Protein AF-A0AAE3GLV5-F1 (afdb_monomer)

Sequence (171 aa):
MNNTDHILELIAEMNRYLNEWDWDSEEQIDLEEKYIQRVREVGECNFLVCLFQNYFDSMMRSLMNHFFFVWKDLHYQDWLKILRLIADNSLTRFGFIIFCGFTLAIDIKKVILEDEYISDSVKQYFNTSFVRGTPGPDSPFVEEMFRKHGMEATTLWKRLKEQGAPMKVAV

Structure (mmCIF, N/CA/C/O backbone):
data_AF-A0AAE3GLV5-F1
#
_entry.id   AF-A0AAE3GLV5-F1
#
loop_
_atom_site.group_PDB
_atom_site.id
_atom_site.type_symbol
_atom_site.label_atom_id
_atom_site.label_alt_id
_atom_site.label_comp_id
_atom_site.label_asym_id
_atom_site.label_entity_id
_atom_site.label_seq_id
_atom_site.pdbx_PDB_ins_code
_atom_site.Cartn_x
_atom_site.Cartn_y
_atom_site.Cartn_z
_atom_site.occupancy
_atom_site.B_iso_or_equiv
_atom_site.auth_seq_id
_atom_site.auth_comp_id
_atom_site.auth_asym_id
_atom_site.auth_atom_id
_atom_site.pdbx_PDB_model_num
ATOM 1 N N . MET A 1 1 ? -5.179 -21.281 -14.139 1.00 44.22 1 MET A N 1
ATOM 2 C CA . MET A 1 1 ? -4.007 -20.802 -13.377 1.00 44.22 1 MET A CA 1
ATOM 3 C C . MET A 1 1 ? -4.510 -19.773 -12.386 1.00 44.22 1 MET A C 1
ATOM 5 O O . MET A 1 1 ? -5.345 -18.963 -12.777 1.00 44.22 1 MET A O 1
ATOM 9 N N . ASN A 1 2 ? -4.134 -19.884 -11.111 1.00 52.69 2 ASN A N 1
ATOM 10 C CA . ASN A 1 2 ? -4.637 -18.991 -10.067 1.00 52.69 2 ASN A CA 1
ATOM 11 C C . ASN A 1 2 ? -4.104 -17.574 -10.302 1.00 52.69 2 ASN A C 1
ATOM 13 O O . ASN A 1 2 ? -2.922 -17.401 -10.579 1.00 52.69 2 ASN A O 1
ATOM 17 N N . ASN A 1 3 ? -4.971 -16.567 -10.166 1.00 75.38 3 ASN A N 1
ATOM 18 C CA . ASN A 1 3 ? -4.613 -15.151 -10.325 1.00 75.38 3 ASN A CA 1
ATOM 19 C C . ASN A 1 3 ? -3.419 -14.758 -9.421 1.00 75.38 3 ASN A C 1
ATOM 21 O O . ASN A 1 3 ? -2.557 -13.981 -9.808 1.00 75.38 3 ASN A O 1
ATOM 25 N N . THR A 1 4 ? -3.311 -15.383 -8.245 1.00 84.44 4 THR A N 1
ATOM 26 C CA . THR A 1 4 ? -2.200 -15.197 -7.304 1.00 84.44 4 THR A CA 1
ATOM 27 C C . THR A 1 4 ? -0.844 -15.645 -7.854 1.00 84.44 4 THR A C 1
ATOM 29 O O . THR A 1 4 ? 0.124 -14.916 -7.683 1.00 84.44 4 THR A O 1
ATOM 32 N N . ASP A 1 5 ? -0.757 -16.790 -8.540 1.00 86.69 5 ASP A N 1
ATOM 33 C CA . ASP A 1 5 ? 0.528 -17.309 -9.042 1.00 86.69 5 ASP A CA 1
ATOM 34 C C . ASP A 1 5 ? 1.128 -16.352 -10.080 1.00 86.69 5 ASP A C 1
ATOM 36 O O . ASP A 1 5 ? 2.317 -16.047 -10.048 1.00 86.69 5 ASP A O 1
ATOM 40 N N . HIS A 1 6 ? 0.273 -15.791 -10.938 1.00 88.00 6 HIS A N 1
ATOM 41 C CA . HIS A 1 6 ? 0.692 -14.822 -11.945 1.00 88.00 6 HIS A CA 1
ATOM 42 C C . HIS A 1 6 ? 1.158 -13.489 -11.332 1.00 88.00 6 HIS A C 1
ATOM 44 O O . HIS A 1 6 ? 2.111 -12.874 -11.809 1.00 88.00 6 HIS A O 1
ATOM 50 N N . ILE A 1 7 ? 0.520 -13.052 -10.240 1.00 89.69 7 ILE A N 1
ATOM 51 C CA . ILE A 1 7 ? 0.954 -11.868 -9.488 1.00 89.69 7 ILE A CA 1
ATOM 52 C C . ILE A 1 7 ? 2.323 -12.110 -8.835 1.00 89.69 7 ILE A C 1
ATOM 54 O O . ILE A 1 7 ? 3.186 -11.235 -8.891 1.00 89.69 7 ILE A O 1
ATOM 58 N N . LEU A 1 8 ? 2.548 -13.291 -8.251 1.00 90.44 8 LEU A N 1
ATOM 59 C CA . LEU A 1 8 ? 3.833 -13.652 -7.64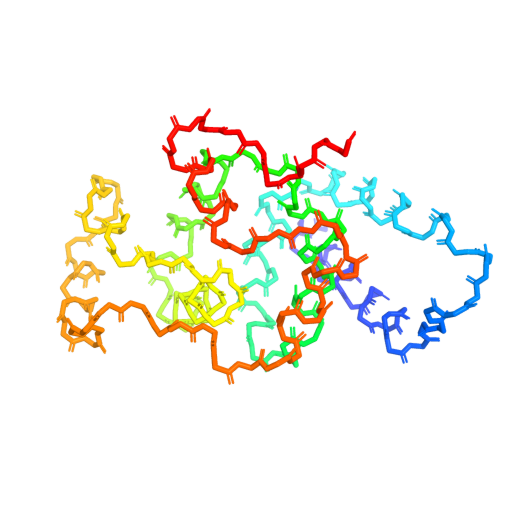3 1.00 90.44 8 LEU A CA 1
ATOM 60 C C . LEU A 1 8 ? 4.965 -13.702 -8.680 1.00 90.44 8 LEU A C 1
ATOM 62 O O . LEU A 1 8 ? 6.056 -13.197 -8.413 1.00 90.44 8 LEU A O 1
ATOM 66 N N . GLU A 1 9 ? 4.699 -14.241 -9.874 1.00 89.69 9 GLU A N 1
ATOM 67 C CA . GLU A 1 9 ? 5.639 -14.212 -11.004 1.00 89.69 9 GLU A CA 1
ATOM 68 C C . GLU A 1 9 ? 6.022 -12.775 -11.383 1.00 89.69 9 GLU A C 1
ATOM 70 O O . GLU A 1 9 ? 7.208 -12.469 -11.518 1.00 89.69 9 GLU A O 1
ATOM 75 N N . LEU A 1 10 ? 5.036 -11.877 -11.486 1.00 88.06 10 LEU A N 1
ATOM 76 C CA . LEU A 1 10 ? 5.265 -10.465 -11.801 1.00 88.06 10 LEU A CA 1
ATOM 77 C C . LEU A 1 10 ? 6.085 -9.748 -10.712 1.00 88.06 10 LEU A C 1
ATOM 79 O O . LEU A 1 10 ? 6.989 -8.973 -11.028 1.00 88.06 10 LEU A O 1
ATOM 83 N N . ILE A 1 11 ? 5.808 -10.016 -9.431 1.00 87.69 11 ILE A N 1
ATOM 84 C CA . ILE A 1 11 ? 6.586 -9.459 -8.311 1.00 87.69 11 ILE A CA 1
ATOM 85 C C . ILE A 1 11 ? 8.043 -9.935 -8.379 1.00 87.69 11 ILE A C 1
ATOM 87 O O . ILE A 1 11 ? 8.967 -9.128 -8.247 1.00 87.69 11 ILE A O 1
ATOM 91 N N . ALA A 1 12 ? 8.263 -11.234 -8.595 1.00 86.12 12 ALA A N 1
ATOM 92 C CA . ALA A 1 12 ? 9.601 -11.814 -8.672 1.00 86.12 12 ALA A CA 1
ATOM 93 C C . ALA A 1 12 ? 10.405 -11.255 -9.856 1.00 86.12 12 ALA A C 1
ATOM 95 O O . ALA A 1 12 ? 11.576 -10.900 -9.702 1.00 86.12 12 ALA A O 1
ATOM 96 N N . GLU A 1 13 ? 9.764 -11.129 -11.020 1.00 83.69 13 GLU A N 1
ATOM 97 C CA . GLU A 1 13 ? 10.351 -10.532 -12.217 1.00 83.69 13 GLU A CA 1
ATOM 98 C C . GLU A 1 13 ? 10.839 -9.104 -11.952 1.00 83.69 13 GLU A C 1
ATOM 100 O O . GLU A 1 13 ? 11.983 -8.770 -12.271 1.00 83.69 13 GLU A O 1
ATOM 105 N N . MET A 1 14 ? 10.012 -8.286 -11.303 1.00 79.88 14 MET A N 1
ATOM 106 C CA . MET A 1 14 ? 10.386 -6.917 -10.969 1.00 79.88 14 MET A CA 1
ATOM 107 C C . MET A 1 1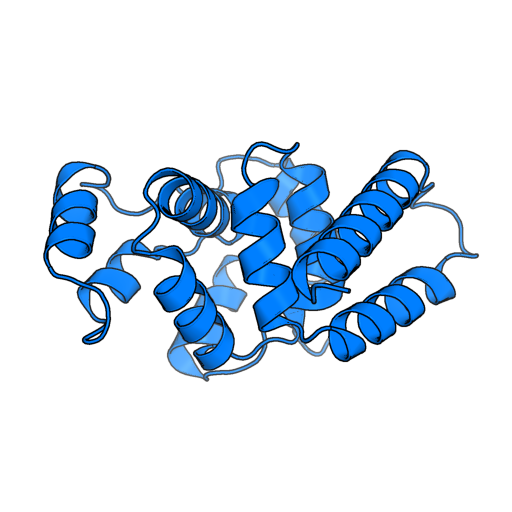4 ? 11.469 -6.822 -9.916 1.00 79.88 14 MET A C 1
ATOM 109 O O . MET A 1 14 ? 12.359 -5.991 -10.051 1.00 79.88 14 MET A O 1
ATOM 113 N N . ASN A 1 15 ? 11.440 -7.667 -8.888 1.00 79.69 15 ASN A N 1
ATOM 114 C CA . ASN A 1 15 ? 12.511 -7.692 -7.897 1.00 79.69 15 ASN A CA 1
ATOM 115 C C . ASN A 1 15 ? 13.868 -7.992 -8.539 1.00 79.69 15 ASN A C 1
ATOM 117 O O . ASN A 1 15 ? 14.868 -7.382 -8.161 1.00 79.69 15 ASN A O 1
ATOM 121 N N . ARG A 1 16 ? 13.908 -8.879 -9.541 1.00 78.12 16 ARG A N 1
ATOM 122 C CA . ARG A 1 16 ? 15.117 -9.111 -10.337 1.00 78.12 16 ARG A CA 1
ATOM 123 C C . ARG A 1 16 ? 15.533 -7.847 -11.089 1.00 78.12 16 ARG A C 1
ATOM 125 O O . ARG A 1 16 ? 16.678 -7.435 -10.945 1.00 78.12 16 ARG A O 1
ATOM 132 N N . TYR A 1 17 ? 14.611 -7.205 -11.810 1.00 74.00 17 TYR A N 1
ATOM 133 C CA . TYR A 1 17 ? 14.930 -5.971 -12.532 1.00 74.00 17 TYR A CA 1
ATOM 134 C C . TYR A 1 17 ? 15.456 -4.882 -11.602 1.00 74.00 17 TYR A C 1
ATOM 136 O O . TYR A 1 17 ? 16.509 -4.329 -11.873 1.00 74.00 17 TYR A O 1
ATOM 144 N N . LEU A 1 18 ? 14.797 -4.641 -10.469 1.00 70.44 18 LEU A N 1
ATOM 145 C CA . LEU A 1 18 ? 15.175 -3.618 -9.491 1.00 70.44 18 LEU A CA 1
ATOM 146 C C . LEU A 1 18 ? 16.546 -3.850 -8.841 1.00 70.44 18 LEU A C 1
ATOM 148 O O . LEU A 1 18 ? 17.197 -2.882 -8.451 1.00 70.44 18 LEU A O 1
ATOM 152 N N . ASN A 1 19 ? 16.976 -5.106 -8.698 1.00 68.69 19 ASN A N 1
ATOM 153 C CA . ASN A 1 19 ? 18.301 -5.441 -8.172 1.00 68.69 19 ASN A CA 1
ATOM 154 C C . ASN A 1 19 ? 19.415 -5.227 -9.206 1.00 68.69 19 ASN A C 1
ATOM 156 O O . ASN A 1 19 ? 20.556 -4.973 -8.828 1.00 68.69 19 ASN A O 1
ATOM 160 N N . GLU A 1 20 ? 19.084 -5.340 -10.490 1.00 67.50 20 GLU A N 1
ATOM 161 C CA . GLU A 1 20 ? 20.015 -5.220 -11.617 1.00 67.50 20 GLU A CA 1
ATOM 162 C C . GLU A 1 20 ? 19.962 -3.824 -12.274 1.00 67.50 20 GLU A C 1
ATOM 164 O O . GLU A 1 20 ? 20.705 -3.554 -13.215 1.00 67.50 20 GLU A O 1
ATOM 169 N N . TRP A 1 21 ? 19.093 -2.933 -11.782 1.00 61.41 21 TRP A N 1
ATOM 170 C CA . TRP A 1 21 ? 18.780 -1.646 -12.402 1.00 61.41 21 TRP A CA 1
ATOM 171 C C . TRP A 1 21 ? 19.828 -0.568 -12.112 1.00 61.41 21 TRP A C 1
ATOM 173 O O . TRP A 1 21 ? 20.036 -0.177 -10.959 1.00 61.41 21 TRP A O 1
ATOM 183 N N . ASP A 1 22 ? 20.434 -0.039 -13.174 1.00 63.22 22 ASP A N 1
A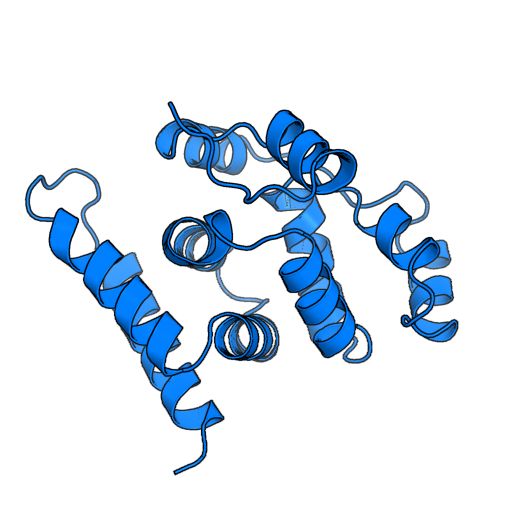TOM 184 C CA . ASP A 1 22 ? 21.326 1.119 -13.119 1.00 63.22 22 ASP A CA 1
ATOM 185 C C . ASP A 1 22 ? 20.526 2.421 -13.252 1.00 63.22 22 ASP A C 1
ATOM 187 O O . ASP A 1 22 ? 20.243 2.869 -14.358 1.00 63.22 22 ASP A O 1
ATOM 191 N N . TRP A 1 23 ? 20.128 3.015 -12.128 1.00 56.12 23 TRP A N 1
ATOM 192 C CA . TRP A 1 23 ? 19.265 4.205 -12.071 1.00 56.12 23 TRP A CA 1
ATOM 193 C C . TRP A 1 23 ? 19.818 5.446 -12.798 1.00 56.12 23 TRP A C 1
ATOM 195 O O . TRP A 1 23 ? 19.075 6.412 -12.970 1.00 56.12 23 TRP A O 1
ATOM 205 N N . ASP A 1 24 ? 21.088 5.428 -13.213 1.00 55.09 24 ASP A N 1
ATOM 206 C CA . ASP A 1 24 ? 21.760 6.535 -13.899 1.00 55.09 24 ASP A CA 1
ATOM 207 C C . ASP A 1 24 ? 21.770 6.378 -15.440 1.00 55.09 24 ASP A C 1
ATOM 209 O O . ASP A 1 24 ? 22.282 7.242 -16.154 1.00 55.09 24 ASP A O 1
ATOM 213 N N . SER A 1 25 ? 21.193 5.296 -15.978 1.00 57.94 25 SER A N 1
ATOM 214 C CA . SER A 1 25 ? 21.133 5.026 -17.421 1.00 57.94 25 SER A CA 1
ATOM 215 C C . SER A 1 25 ? 19.886 5.646 -18.077 1.00 57.94 25 SER A C 1
ATOM 217 O O . SER A 1 25 ? 18.757 5.293 -17.741 1.00 57.94 25 SER A O 1
ATOM 219 N N . GLU A 1 26 ? 20.074 6.483 -19.102 1.00 53.53 26 GLU A N 1
ATOM 220 C CA . GLU A 1 26 ? 18.994 7.162 -19.848 1.00 53.53 26 GLU A CA 1
ATOM 221 C C . GLU A 1 26 ? 18.073 6.223 -20.672 1.00 53.53 26 GLU A C 1
ATOM 223 O O . GLU A 1 26 ? 17.014 6.649 -21.128 1.00 53.53 26 GLU A O 1
ATOM 228 N N . GLU A 1 27 ? 18.400 4.934 -20.834 1.00 53.81 27 GLU A N 1
ATOM 229 C CA . GLU A 1 27 ? 17.620 3.962 -21.636 1.00 53.81 27 GLU A CA 1
ATOM 230 C C . GLU A 1 27 ? 16.346 3.409 -20.943 1.00 53.81 27 GLU A C 1
ATOM 232 O O . GLU A 1 27 ? 15.756 2.422 -21.380 1.00 53.81 27 GLU A O 1
ATOM 237 N N . GLN A 1 28 ? 15.885 4.025 -19.853 1.00 56.75 28 GLN A N 1
ATOM 238 C CA . GLN A 1 28 ? 15.071 3.340 -18.837 1.00 56.75 28 GLN A CA 1
ATOM 239 C C . GLN A 1 28 ? 13.567 3.647 -18.792 1.00 56.75 28 GLN A C 1
ATOM 241 O O . GLN A 1 28 ? 12.841 3.040 -18.003 1.00 56.75 28 GLN A O 1
ATOM 246 N N . ILE A 1 29 ? 13.067 4.522 -19.664 1.00 55.78 29 ILE A N 1
ATOM 247 C CA . ILE A 1 29 ? 11.662 4.976 -19.648 1.00 55.78 29 ILE A CA 1
ATOM 248 C C . ILE A 1 29 ? 10.660 3.837 -19.970 1.00 55.78 29 ILE A C 1
ATOM 250 O O . ILE A 1 29 ? 9.507 3.889 -19.553 1.00 55.78 29 ILE A O 1
ATOM 254 N N . ASP A 1 30 ? 11.095 2.758 -20.627 1.00 71.75 30 ASP A N 1
ATOM 255 C CA . ASP A 1 30 ? 10.222 1.662 -21.082 1.00 71.75 30 ASP A CA 1
ATOM 256 C C . ASP A 1 30 ? 9.822 0.668 -19.962 1.00 71.75 30 ASP A C 1
ATOM 258 O O . ASP A 1 30 ? 8.757 0.053 -20.011 1.00 71.75 30 ASP A O 1
ATOM 262 N N . LEU A 1 31 ? 10.633 0.500 -18.909 1.00 71.50 31 LEU A N 1
ATOM 263 C CA . LEU A 1 31 ? 10.372 -0.537 -17.897 1.00 71.50 31 LEU A CA 1
ATOM 264 C C . LEU A 1 31 ? 9.301 -0.131 -16.874 1.00 71.50 31 LEU A C 1
ATOM 266 O O . LEU A 1 31 ? 8.473 -0.966 -16.513 1.00 71.50 31 LEU A O 1
ATOM 270 N N . GLU A 1 32 ? 9.282 1.132 -16.433 1.00 77.00 32 GLU A N 1
ATOM 271 C CA . GLU A 1 32 ? 8.222 1.643 -15.547 1.00 77.00 32 GLU A CA 1
ATOM 272 C C . GLU A 1 32 ? 6.855 1.525 -16.234 1.00 77.00 32 GLU A C 1
ATOM 274 O O . GLU A 1 32 ? 5.920 0.970 -15.656 1.00 77.00 32 GLU A O 1
ATOM 279 N N . GLU A 1 33 ? 6.746 1.966 -17.491 1.00 80.31 33 GLU A N 1
ATOM 280 C CA . GLU A 1 33 ? 5.487 1.931 -18.239 1.00 80.31 33 GLU A CA 1
ATOM 281 C C . GLU A 1 33 ? 5.016 0.494 -18.513 1.00 80.31 33 GLU A C 1
ATOM 283 O O . GLU A 1 33 ? 3.854 0.161 -18.247 1.00 80.31 33 GLU A O 1
ATOM 288 N N . LYS A 1 34 ? 5.922 -0.397 -18.946 1.00 80.12 34 LYS A N 1
ATOM 289 C CA . LYS A 1 34 ? 5.623 -1.830 -19.111 1.00 80.12 34 LYS A CA 1
ATOM 290 C C . LYS A 1 34 ? 5.168 -2.476 -17.811 1.00 80.12 34 LYS A C 1
ATOM 292 O O . LYS A 1 34 ? 4.225 -3.268 -17.811 1.00 80.12 34 LYS A O 1
ATOM 297 N N . TYR A 1 35 ? 5.824 -2.149 -16.704 1.00 83.12 35 TYR A N 1
ATOM 298 C CA . TYR A 1 35 ? 5.472 -2.710 -15.413 1.00 83.12 35 TYR A CA 1
ATOM 299 C C . TYR A 1 35 ? 4.096 -2.232 -14.938 1.00 83.12 35 TYR A C 1
ATOM 301 O O . TYR A 1 35 ? 3.262 -3.059 -14.567 1.00 83.12 35 TYR A O 1
ATOM 309 N N . ILE A 1 36 ? 3.819 -0.926 -15.024 1.00 83.62 36 ILE A N 1
ATOM 310 C CA . ILE A 1 36 ? 2.502 -0.356 -14.706 1.00 83.62 36 ILE A CA 1
ATOM 311 C C . ILE A 1 36 ? 1.411 -1.056 -15.515 1.00 83.62 36 ILE A C 1
ATOM 313 O O . ILE A 1 36 ? 0.388 -1.460 -14.957 1.00 83.62 36 ILE A O 1
ATOM 317 N N . GLN A 1 37 ? 1.635 -1.244 -16.817 1.00 85.81 37 GLN A N 1
ATOM 318 C CA . GLN A 1 37 ? 0.670 -1.899 -17.690 1.00 85.81 37 GLN A CA 1
ATOM 319 C C . GLN A 1 37 ? 0.369 -3.336 -17.238 1.00 85.81 37 GLN A C 1
ATOM 321 O O . GLN A 1 37 ? -0.798 -3.708 -17.111 1.00 85.81 37 GLN A O 1
ATOM 326 N N . ARG A 1 38 ? 1.398 -4.121 -16.904 1.00 86.94 38 ARG A N 1
ATOM 327 C CA . ARG A 1 38 ? 1.214 -5.496 -16.412 1.00 86.94 38 ARG A CA 1
ATOM 328 C C . ARG A 1 38 ? 0.535 -5.561 -15.048 1.00 86.94 38 ARG A C 1
ATOM 330 O O . ARG A 1 38 ? -0.251 -6.471 -14.797 1.00 86.94 38 ARG A O 1
ATOM 337 N N . VAL A 1 39 ? 0.783 -4.591 -14.168 1.00 88.00 39 VAL A N 1
ATOM 338 C CA . VAL A 1 39 ? 0.080 -4.529 -12.879 1.00 88.00 39 VAL A CA 1
ATOM 339 C C . VAL A 1 39 ? -1.398 -4.180 -13.063 1.00 88.00 39 VAL A C 1
ATOM 341 O O . VAL A 1 39 ? -2.252 -4.752 -12.382 1.00 88.00 39 VAL A O 1
ATOM 344 N N . ARG A 1 40 ? -1.730 -3.314 -14.025 1.00 87.69 40 ARG A N 1
ATOM 345 C CA . ARG A 1 40 ? -3.127 -3.023 -14.383 1.00 87.69 40 ARG A CA 1
ATOM 346 C C . ARG A 1 40 ? -3.865 -4.257 -14.898 1.00 87.69 40 ARG A C 1
ATOM 348 O O . ARG A 1 40 ? -5.029 -4.436 -14.551 1.00 87.69 40 ARG A O 1
ATOM 355 N N . GLU A 1 41 ? -3.197 -5.127 -15.654 1.00 88.31 41 GLU A N 1
ATOM 356 C CA . GLU A 1 41 ? -3.781 -6.376 -16.173 1.00 88.31 41 GLU A CA 1
ATOM 357 C C . GLU A 1 41 ? -4.195 -7.355 -15.062 1.00 88.31 41 GLU A C 1
ATOM 359 O O . GLU A 1 41 ? -5.242 -7.995 -15.165 1.00 88.31 41 GLU A O 1
ATOM 364 N N . VAL A 1 42 ? -3.421 -7.439 -13.973 1.00 87.75 42 VAL A N 1
ATOM 365 C CA . VAL A 1 42 ? -3.746 -8.287 -12.803 1.00 87.75 42 VAL A CA 1
ATOM 366 C C . VAL A 1 42 ? -4.598 -7.571 -11.741 1.00 87.75 42 VAL A C 1
ATOM 368 O O . VAL A 1 42 ? -5.137 -8.196 -10.819 1.00 87.75 42 VAL A O 1
ATOM 371 N N . GLY A 1 43 ? -4.764 -6.257 -11.895 1.00 87.50 43 GLY A N 1
ATOM 372 C CA . GLY A 1 43 ? -5.467 -5.363 -10.984 1.00 87.50 43 GLY A CA 1
ATOM 373 C C . GLY A 1 43 ? -4.574 -4.865 -9.846 1.00 87.50 43 GLY A C 1
ATOM 374 O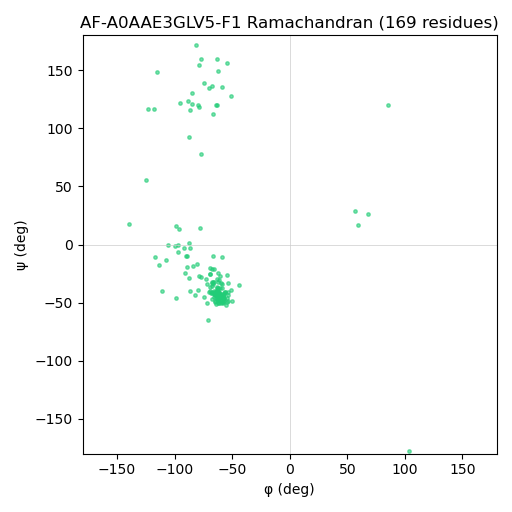 O . GLY A 1 43 ? -4.128 -5.640 -8.999 1.00 87.50 43 GLY A O 1
ATOM 375 N N . GLU A 1 44 ? -4.396 -3.546 -9.764 1.00 86.06 44 GLU A N 1
ATOM 376 C CA . GLU A 1 44 ? -3.470 -2.870 -8.838 1.00 86.06 44 GLU A CA 1
ATOM 377 C C . GLU A 1 44 ? -3.734 -3.217 -7.362 1.00 86.06 44 GLU A C 1
ATOM 379 O O . GLU A 1 44 ? -2.806 -3.518 -6.612 1.00 86.06 44 GLU A O 1
ATOM 384 N N . CYS A 1 45 ? -5.006 -3.267 -6.945 1.00 85.69 45 CYS A N 1
ATOM 385 C CA . CYS A 1 45 ? -5.382 -3.674 -5.587 1.00 85.69 45 CYS A CA 1
ATOM 386 C C . CYS A 1 45 ? -5.010 -5.135 -5.279 1.00 85.69 45 CYS A C 1
ATOM 388 O O . CYS A 1 45 ? -4.526 -5.426 -4.188 1.00 85.69 45 CYS A O 1
ATOM 390 N N . ASN A 1 46 ? -5.242 -6.060 -6.219 1.00 87.44 46 ASN A N 1
ATOM 391 C CA . ASN A 1 46 ? -4.941 -7.483 -6.018 1.00 87.44 46 ASN A CA 1
ATOM 392 C C . ASN A 1 46 ? -3.432 -7.704 -5.943 1.00 87.44 46 ASN A C 1
ATOM 394 O O . ASN A 1 46 ? -2.955 -8.438 -5.076 1.00 87.44 46 ASN A O 1
ATOM 398 N N . PHE A 1 47 ? -2.698 -7.023 -6.826 1.00 88.88 47 PHE A N 1
ATOM 399 C CA . PHE A 1 47 ? -1.245 -6.995 -6.817 1.00 88.88 47 PHE A CA 1
ATOM 400 C C . PHE A 1 47 ? -0.715 -6.554 -5.451 1.00 88.88 47 PHE A C 1
ATOM 402 O O . PHE A 1 47 ? 0.107 -7.236 -4.845 1.00 88.88 47 PHE A O 1
ATOM 409 N N . LEU A 1 48 ? -1.249 -5.449 -4.931 1.00 84.75 48 LEU A N 1
ATOM 410 C CA . LEU A 1 48 ? -0.851 -4.867 -3.655 1.00 84.75 48 LEU A CA 1
ATOM 411 C C . LEU A 1 48 ? -1.107 -5.771 -2.458 1.00 84.75 48 LEU A C 1
ATOM 413 O O . LEU A 1 48 ? -0.217 -5.981 -1.634 1.00 84.75 48 LEU A O 1
ATOM 417 N N . VAL A 1 49 ? -2.310 -6.331 -2.377 1.00 86.31 49 VAL A N 1
ATOM 418 C CA . VAL A 1 49 ? -2.656 -7.285 -1.322 1.00 86.31 49 VAL A CA 1
ATOM 419 C C . VAL A 1 49 ? -1.710 -8.484 -1.370 1.00 86.31 49 VAL A C 1
ATOM 421 O O . VAL A 1 49 ? -1.163 -8.861 -0.336 1.00 86.31 49 VAL A O 1
ATOM 424 N N . CYS A 1 50 ? -1.449 -9.034 -2.559 1.00 88.69 50 CYS A N 1
ATOM 425 C CA . CYS A 1 50 ? -0.538 -10.162 -2.726 1.00 88.69 50 CYS A CA 1
ATOM 426 C C . CYS A 1 50 ? 0.903 -9.808 -2.333 1.00 88.69 50 CYS A C 1
ATOM 428 O O . CYS A 1 50 ? 1.548 -10.582 -1.624 1.00 88.69 50 CYS A O 1
ATOM 430 N N . LEU A 1 51 ? 1.393 -8.629 -2.722 1.00 86.75 51 LEU A N 1
ATOM 431 C CA . LEU A 1 51 ? 2.729 -8.174 -2.362 1.00 86.75 51 LEU A CA 1
ATOM 432 C C . LEU A 1 51 ? 2.889 -8.046 -0.846 1.00 86.75 51 LEU A C 1
ATOM 434 O O . LEU A 1 51 ? 3.819 -8.620 -0.290 1.00 86.75 51 LEU A O 1
ATOM 438 N N . PHE A 1 52 ? 1.974 -7.361 -0.155 1.00 83.44 52 PHE A N 1
ATOM 439 C CA . PHE A 1 52 ? 2.046 -7.260 1.305 1.00 83.44 52 PHE A CA 1
ATOM 440 C C . PHE A 1 52 ? 1.905 -8.631 1.976 1.00 83.44 52 PHE A C 1
ATOM 442 O O . PHE A 1 52 ? 2.562 -8.901 2.979 1.00 83.44 52 PHE A O 1
ATOM 449 N N . GLN A 1 53 ? 1.066 -9.520 1.445 1.00 84.75 53 GLN A N 1
ATOM 450 C CA . GLN A 1 53 ? 0.877 -10.849 2.026 1.00 84.75 53 GLN A CA 1
ATOM 451 C C . GLN A 1 53 ? 2.120 -11.737 1.923 1.00 84.75 53 GLN A C 1
ATOM 453 O O . GLN A 1 53 ? 2.335 -12.551 2.818 1.00 84.75 53 GLN A O 1
ATOM 458 N N . ASN A 1 54 ? 2.927 -11.577 0.871 1.00 85.38 54 ASN A N 1
ATOM 459 C CA . ASN A 1 54 ? 4.020 -12.502 0.562 1.00 85.38 54 ASN A CA 1
ATOM 460 C C . ASN A 1 54 ? 5.425 -11.895 0.700 1.00 85.38 54 ASN A C 1
ATOM 462 O O . ASN A 1 54 ? 6.387 -12.649 0.778 1.00 85.38 54 ASN A O 1
ATOM 466 N N . TYR A 1 55 ? 5.552 -10.564 0.730 1.00 80.69 55 TYR A N 1
ATOM 467 C CA . TYR A 1 55 ? 6.843 -9.870 0.635 1.00 80.69 55 TYR A CA 1
ATOM 468 C C . TYR A 1 55 ? 6.973 -8.663 1.579 1.00 80.69 55 TYR A C 1
ATOM 470 O O . TYR A 1 55 ? 7.848 -7.824 1.375 1.00 80.69 55 TYR A O 1
ATOM 478 N N . PHE A 1 56 ? 6.140 -8.524 2.619 1.00 75.06 56 PHE A N 1
ATOM 4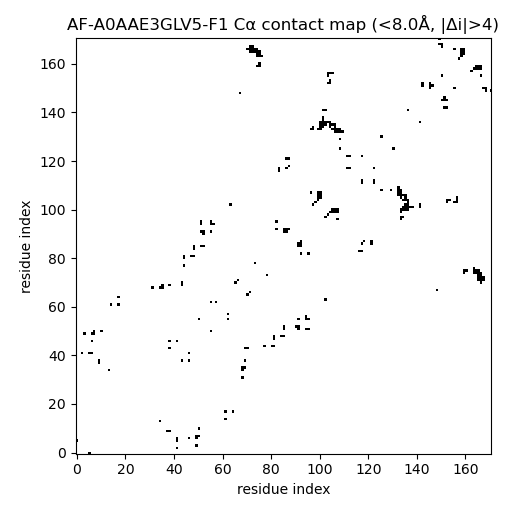79 C CA . PHE A 1 56 ? 6.261 -7.376 3.537 1.00 75.06 56 PHE A CA 1
ATOM 480 C C . PHE A 1 56 ? 7.603 -7.330 4.294 1.00 75.06 56 PHE A C 1
ATOM 482 O O . PHE A 1 56 ? 8.008 -6.264 4.753 1.00 75.06 56 PHE A O 1
ATOM 489 N N . ASP A 1 57 ? 8.268 -8.474 4.455 1.00 69.88 57 ASP A N 1
ATOM 490 C CA . ASP A 1 57 ? 9.575 -8.626 5.099 1.00 69.88 57 ASP A CA 1
ATOM 491 C C . ASP A 1 57 ? 10.753 -8.414 4.131 1.00 69.88 57 ASP A C 1
ATOM 493 O O . ASP A 1 57 ? 11.915 -8.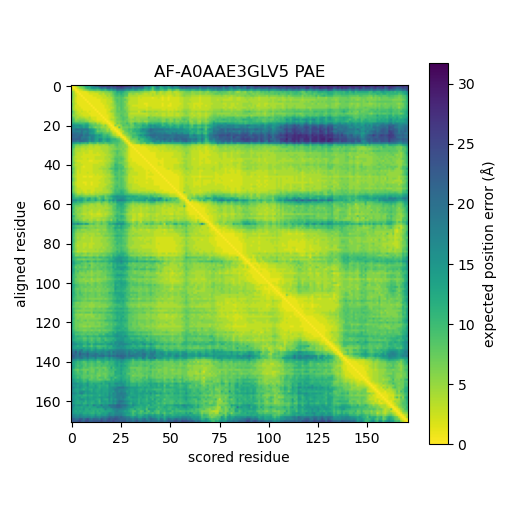426 4.547 1.00 69.88 57 ASP A O 1
ATOM 497 N N . SER A 1 58 ? 10.467 -8.194 2.845 1.00 67.19 58 SER A N 1
ATOM 498 C CA . SER A 1 58 ? 11.480 -7.867 1.845 1.00 67.19 58 SER A CA 1
ATOM 499 C C . SER A 1 58 ? 12.161 -6.533 2.163 1.00 67.19 58 SER A C 1
ATOM 501 O O . SER A 1 58 ? 11.633 -5.689 2.888 1.00 67.19 58 SER A O 1
ATOM 503 N N . MET A 1 59 ? 13.360 -6.317 1.605 1.00 62.16 59 MET A N 1
ATOM 504 C CA . MET A 1 59 ? 14.100 -5.067 1.803 1.00 62.16 59 MET A CA 1
ATOM 505 C C . MET A 1 59 ? 13.207 -3.858 1.497 1.00 62.16 59 MET A C 1
ATOM 507 O O . MET A 1 59 ? 12.668 -3.760 0.397 1.00 62.16 59 MET A O 1
ATOM 511 N N . MET A 1 60 ? 13.121 -2.907 2.436 1.00 69.44 60 MET A N 1
ATOM 512 C CA . MET A 1 60 ? 12.331 -1.664 2.338 1.00 69.44 60 MET A CA 1
ATOM 513 C C . MET A 1 60 ? 12.463 -0.970 0.968 1.00 69.44 60 MET A C 1
ATOM 515 O O . MET A 1 60 ? 11.496 -0.438 0.435 1.00 69.44 60 MET A O 1
ATOM 519 N N . ARG A 1 61 ? 13.653 -1.041 0.356 1.00 70.06 61 ARG A N 1
ATOM 520 C CA . ARG A 1 61 ? 13.937 -0.539 -0.995 1.00 70.06 61 ARG A CA 1
ATOM 521 C C . ARG A 1 61 ? 13.045 -1.154 -2.086 1.00 70.06 61 ARG A C 1
ATOM 523 O O . ARG A 1 61 ? 12.558 -0.416 -2.932 1.00 70.06 61 ARG A O 1
ATOM 530 N N . SER A 1 62 ? 12.827 -2.469 -2.079 1.00 73.69 62 SER A N 1
ATOM 531 C CA . SER A 1 62 ? 11.987 -3.156 -3.074 1.00 73.69 62 SER A CA 1
ATOM 532 C C . SER A 1 62 ? 10.526 -2.709 -2.955 1.00 73.69 62 SER A C 1
ATOM 534 O O . SER A 1 62 ? 9.946 -2.252 -3.940 1.00 73.69 62 SER A O 1
ATOM 536 N N . LEU A 1 63 ? 9.967 -2.718 -1.738 1.00 77.12 63 LEU A N 1
ATOM 537 C CA . LEU A 1 63 ? 8.606 -2.232 -1.479 1.00 77.12 63 LEU A CA 1
ATOM 538 C C . LEU A 1 63 ? 8.430 -0.769 -1.913 1.00 77.12 63 LEU A C 1
ATOM 540 O O . LEU A 1 63 ? 7.435 -0.430 -2.550 1.00 77.12 63 LEU A O 1
ATOM 544 N N . MET A 1 64 ? 9.418 0.087 -1.634 1.00 75.62 64 MET A N 1
ATOM 545 C CA . MET A 1 64 ? 9.418 1.479 -2.091 1.00 75.62 64 MET A CA 1
ATOM 546 C C . MET A 1 64 ? 9.417 1.605 -3.617 1.00 75.62 64 MET A C 1
ATOM 548 O O . MET A 1 64 ? 8.688 2.426 -4.161 1.00 75.62 64 MET A O 1
ATOM 552 N N . ASN A 1 65 ? 10.182 0.787 -4.332 1.00 75.88 65 ASN A N 1
ATOM 553 C CA . ASN A 1 65 ? 10.202 0.843 -5.793 1.00 75.88 65 ASN A CA 1
ATOM 554 C C . ASN A 1 65 ? 8.867 0.399 -6.405 1.00 75.88 65 ASN A C 1
ATOM 556 O O . ASN A 1 65 ? 8.359 1.054 -7.315 1.00 75.88 65 ASN A O 1
ATOM 560 N N . HIS A 1 66 ? 8.242 -0.653 -5.863 1.00 81.50 66 HIS A N 1
ATOM 561 C CA . HIS A 1 66 ? 6.890 -1.027 -6.280 1.00 81.50 66 HIS A CA 1
ATOM 562 C C . HIS A 1 66 ? 5.880 0.110 -6.016 1.00 81.50 66 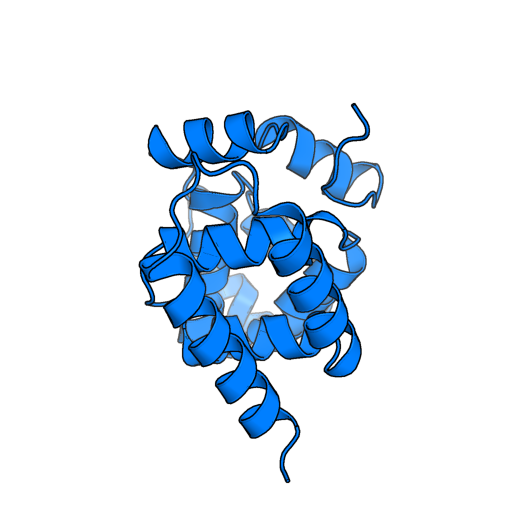HIS A C 1
ATOM 564 O O . HIS A 1 66 ? 5.016 0.359 -6.861 1.00 81.50 66 HIS A O 1
ATOM 570 N N . PHE A 1 67 ? 6.030 0.842 -4.902 1.00 77.94 67 PHE A N 1
ATOM 571 C CA . PHE A 1 67 ? 5.248 2.045 -4.600 1.00 77.94 67 PHE A CA 1
ATOM 572 C C . PHE A 1 67 ? 5.394 3.146 -5.646 1.00 77.94 67 PHE A C 1
ATOM 574 O O . PHE A 1 67 ? 4.384 3.664 -6.129 1.00 77.94 67 PHE A O 1
ATOM 581 N N . PHE A 1 68 ? 6.625 3.485 -6.025 1.00 75.00 68 PHE A N 1
ATOM 582 C CA . PHE A 1 68 ? 6.883 4.585 -6.955 1.00 75.00 68 PHE A CA 1
ATOM 583 C C . PHE A 1 68 ? 6.347 4.334 -8.364 1.00 75.00 68 PHE A C 1
ATOM 585 O O . PHE A 1 68 ? 5.932 5.287 -9.026 1.00 75.00 68 PHE A O 1
ATOM 592 N N . PHE A 1 69 ? 6.333 3.082 -8.817 1.00 74.88 69 PHE A N 1
ATOM 593 C CA . PHE A 1 69 ? 5.827 2.758 -10.147 1.00 74.88 69 PHE A CA 1
ATOM 594 C C . PHE A 1 69 ? 4.307 2.638 -10.175 1.00 74.88 69 PHE A C 1
ATOM 596 O O . PHE A 1 69 ? 3.675 3.171 -11.076 1.00 74.88 69 PHE A O 1
ATOM 603 N N . VAL A 1 70 ? 3.699 1.986 -9.184 1.00 74.19 70 VAL A N 1
ATOM 604 C CA . VAL A 1 70 ? 2.290 1.571 -9.293 1.00 74.19 70 VAL A CA 1
ATOM 605 C C . VAL A 1 70 ? 1.382 2.351 -8.350 1.00 74.19 70 VAL A C 1
ATOM 607 O O . VAL A 1 70 ? 0.256 2.687 -8.698 1.00 74.19 70 VAL A O 1
ATOM 610 N N . TRP A 1 71 ? 1.827 2.616 -7.123 1.00 78.00 71 TRP A N 1
ATOM 611 C CA . TRP A 1 71 ? 0.897 2.979 -6.048 1.00 78.00 71 TRP A CA 1
ATOM 612 C C . TRP A 1 71 ? 0.649 4.485 -5.974 1.00 78.00 71 TRP A C 1
ATOM 614 O O . TRP A 1 71 ? -0.362 4.905 -5.409 1.00 78.00 71 TRP A O 1
ATOM 624 N N . LYS A 1 72 ? 1.537 5.303 -6.560 1.00 71.62 72 LYS A N 1
ATOM 625 C CA . LYS A 1 72 ? 1.410 6.769 -6.543 1.00 71.62 72 LYS A CA 1
ATOM 626 C C . LYS A 1 72 ? 0.118 7.268 -7.205 1.00 71.62 72 LYS A C 1
ATOM 628 O O . LYS A 1 72 ? -0.387 8.322 -6.841 1.00 71.62 72 LYS A O 1
ATOM 633 N N . ASP A 1 73 ? -0.442 6.522 -8.151 1.00 74.25 73 ASP A N 1
ATOM 634 C CA . ASP A 1 73 ? -1.646 6.937 -8.878 1.00 74.25 73 ASP A CA 1
ATOM 635 C C . ASP A 1 73 ? -2.954 6.447 -8.223 1.00 74.25 73 ASP A C 1
ATOM 637 O O . ASP A 1 73 ? -4.040 6.828 -8.658 1.00 74.25 73 ASP A O 1
ATOM 641 N N . LEU A 1 74 ? -2.874 5.666 -7.139 1.00 78.50 74 LEU A N 1
ATOM 642 C CA . LEU A 1 74 ? -4.053 5.157 -6.436 1.00 78.50 74 LEU A CA 1
ATOM 643 C C . LEU A 1 74 ? -4.748 6.233 -5.602 1.00 78.50 74 LEU A C 1
ATOM 645 O O . LEU A 1 74 ? -4.105 7.001 -4.876 1.00 78.50 74 LEU A O 1
ATOM 649 N N . HIS A 1 75 ? -6.081 6.228 -5.642 1.00 79.38 75 HIS A N 1
ATOM 650 C CA . HIS A 1 75 ? -6.902 7.117 -4.831 1.00 79.38 75 HIS A CA 1
ATOM 651 C C . HIS A 1 75 ? -6.983 6.637 -3.382 1.00 79.38 75 HIS A C 1
ATOM 653 O O . HIS A 1 75 ? -6.813 5.460 -3.065 1.00 79.38 75 HIS A O 1
ATOM 659 N N . TYR A 1 76 ? -7.340 7.553 -2.478 1.00 77.94 76 TYR A N 1
ATOM 660 C CA . TYR A 1 76 ? -7.522 7.242 -1.056 1.00 77.94 76 TYR A CA 1
ATOM 661 C C . TYR A 1 76 ? -8.447 6.041 -0.798 1.00 77.94 76 TYR A C 1
ATOM 663 O O . TYR A 1 76 ? -8.177 5.223 0.078 1.00 77.94 76 TYR A O 1
ATOM 671 N N . GLN A 1 77 ? -9.524 5.905 -1.574 1.00 79.81 77 GLN A N 1
ATOM 672 C CA . GLN A 1 77 ? -10.473 4.800 -1.414 1.00 79.81 77 GLN A CA 1
ATOM 673 C C . GLN A 1 77 ? -9.861 3.438 -1.773 1.00 79.81 77 GLN A C 1
ATOM 675 O O . GLN A 1 77 ? -10.186 2.439 -1.130 1.00 79.81 77 GLN A O 1
ATOM 680 N N . ASP A 1 78 ? -8.936 3.393 -2.734 1.00 84.19 78 ASP A N 1
ATOM 681 C CA . ASP A 1 78 ? -8.217 2.166 -3.087 1.00 84.19 78 ASP A CA 1
ATOM 682 C C . ASP A 1 78 ? -7.299 1.738 -1.939 1.00 84.19 78 ASP A C 1
ATOM 684 O O . ASP A 1 78 ? -7.279 0.571 -1.548 1.00 84.19 78 ASP A O 1
ATOM 688 N N . TRP A 1 79 ? -6.622 2.702 -1.312 1.00 81.25 79 TRP A N 1
ATOM 689 C CA . TRP A 1 79 ? -5.810 2.464 -0.118 1.00 81.25 79 TRP A CA 1
ATOM 690 C C . TRP A 1 79 ? -6.621 1.942 1.065 1.00 81.25 79 TRP A C 1
ATOM 692 O O . TRP A 1 79 ? -6.189 0.998 1.729 1.00 81.25 79 TRP A O 1
ATOM 702 N N . LEU A 1 80 ? -7.812 2.499 1.307 1.00 81.88 80 LEU A N 1
ATOM 703 C CA . LEU A 1 80 ? -8.723 1.978 2.330 1.00 81.88 80 LEU A CA 1
ATOM 704 C C . LEU A 1 80 ? -9.164 0.548 2.015 1.00 81.88 80 LEU A C 1
ATOM 706 O O . LEU A 1 80 ? -9.201 -0.299 2.907 1.00 81.88 80 LEU A O 1
ATOM 710 N N . LYS A 1 81 ? -9.459 0.249 0.747 1.00 86.50 81 LYS A N 1
ATOM 711 C CA . LYS A 1 81 ? -9.817 -1.105 0.317 1.00 86.50 81 LYS A CA 1
ATOM 712 C C . LYS A 1 81 ? -8.676 -2.093 0.570 1.00 86.50 81 LYS A C 1
ATOM 714 O O . LYS A 1 81 ? -8.924 -3.162 1.119 1.00 86.50 81 LYS A O 1
ATOM 719 N N . ILE A 1 82 ? -7.440 -1.732 0.222 1.00 85.50 82 ILE A N 1
ATOM 720 C CA . ILE A 1 82 ? -6.250 -2.561 0.466 1.00 85.50 82 ILE A CA 1
ATOM 721 C C . ILE A 1 82 ? -6.058 -2.793 1.964 1.00 85.50 82 ILE A C 1
ATOM 723 O O . ILE A 1 82 ? -5.923 -3.943 2.377 1.00 85.50 82 ILE 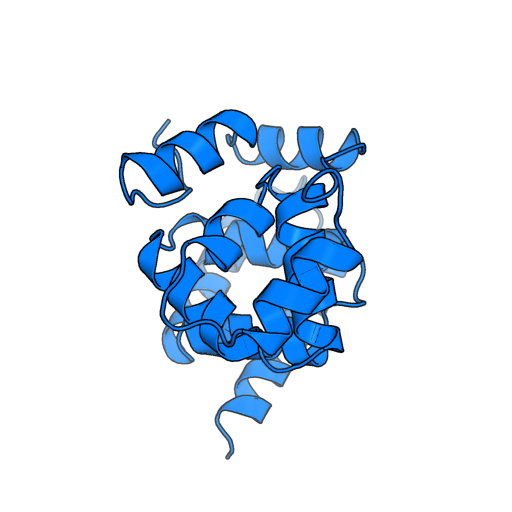A O 1
ATOM 727 N N . LEU A 1 83 ? -6.124 -1.729 2.775 1.00 84.44 83 LEU A N 1
ATOM 728 C CA . LEU A 1 83 ? -6.040 -1.816 4.233 1.00 84.44 83 LEU A CA 1
ATOM 729 C C . LEU A 1 83 ? -7.070 -2.807 4.788 1.00 84.44 83 LEU A C 1
ATOM 731 O O . LEU A 1 83 ? -6.713 -3.682 5.570 1.00 84.44 83 LEU A O 1
ATOM 735 N N . ARG A 1 84 ? -8.333 -2.709 4.366 1.00 87.06 84 ARG A N 1
ATOM 736 C CA . ARG A 1 84 ? -9.404 -3.609 4.824 1.00 87.06 84 ARG A CA 1
ATOM 737 C C . ARG A 1 84 ? -9.147 -5.065 4.433 1.00 87.06 84 ARG A C 1
ATOM 739 O O . ARG A 1 84 ? -9.393 -5.952 5.239 1.00 87.06 84 ARG A O 1
ATOM 746 N N . LEU A 1 85 ? -8.605 -5.316 3.239 1.00 87.69 85 LEU A N 1
ATOM 747 C CA . LEU A 1 85 ? -8.301 -6.672 2.758 1.00 87.69 85 LEU A CA 1
ATOM 748 C C . LEU A 1 85 ? -7.148 -7.349 3.511 1.00 87.69 85 LEU A C 1
ATOM 750 O O . LEU A 1 85 ? -7.084 -8.577 3.554 1.00 87.69 85 LEU A O 1
ATOM 754 N N . ILE A 1 86 ? -6.237 -6.573 4.097 1.00 84.62 86 ILE A N 1
ATOM 755 C CA . ILE A 1 86 ? -5.067 -7.104 4.813 1.00 84.62 86 ILE A CA 1
ATOM 756 C C . ILE A 1 86 ? -5.160 -6.963 6.332 1.00 84.62 86 ILE A C 1
ATOM 758 O O . ILE A 1 86 ? -4.373 -7.585 7.045 1.00 84.62 86 ILE A O 1
ATOM 762 N N . ALA A 1 87 ? -6.109 -6.171 6.836 1.00 81.69 87 ALA A N 1
ATOM 763 C CA . ALA A 1 87 ? -6.233 -5.848 8.252 1.00 81.69 87 ALA A CA 1
ATOM 764 C C . ALA A 1 87 ? -6.439 -7.082 9.135 1.00 81.69 87 ALA A C 1
ATOM 766 O O . ALA A 1 87 ? -5.935 -7.100 10.254 1.00 81.69 87 ALA A O 1
ATOM 767 N N . ASP A 1 88 ? -7.116 -8.126 8.662 1.00 77.44 88 ASP A N 1
ATOM 768 C CA . ASP A 1 88 ? -7.368 -9.315 9.484 1.00 77.44 88 ASP A CA 1
ATOM 769 C C . ASP A 1 88 ? -6.170 -10.283 9.548 1.00 77.44 88 ASP A C 1
ATOM 771 O O . ASP A 1 88 ? -6.075 -11.088 10.477 1.00 77.44 88 ASP A O 1
ATOM 775 N N . ASN A 1 89 ? -5.192 -10.168 8.640 1.00 82.81 89 ASN A N 1
ATOM 776 C CA . ASN A 1 89 ? -3.952 -10.945 8.701 1.00 82.81 89 ASN A CA 1
ATOM 777 C C . ASN A 1 89 ? -2.924 -10.226 9.586 1.00 82.81 89 ASN A C 1
ATOM 779 O O . ASN A 1 89 ? -2.457 -9.147 9.242 1.00 82.81 89 ASN A O 1
ATOM 783 N N . SER A 1 90 ? -2.534 -10.817 10.718 1.00 75.62 90 SER A N 1
ATOM 784 C CA . SER A 1 90 ? -1.682 -10.153 11.717 1.00 75.62 90 SER A CA 1
ATOM 785 C C . SER A 1 90 ? -0.295 -9.734 11.210 1.00 75.62 90 SER A C 1
ATOM 787 O O . SER A 1 90 ? 0.146 -8.629 11.531 1.00 75.62 90 SER A O 1
ATOM 789 N N . LEU A 1 91 ? 0.377 -10.582 10.426 1.00 75.75 91 LEU A N 1
ATOM 790 C CA . LEU A 1 91 ? 1.713 -10.319 9.876 1.00 75.75 91 LEU A CA 1
ATOM 791 C C . LEU A 1 91 ? 1.651 -9.259 8.776 1.00 75.75 91 LEU A C 1
ATOM 793 O O . LEU A 1 91 ? 2.350 -8.248 8.843 1.00 75.75 91 LEU A O 1
ATOM 797 N N . THR A 1 92 ? 0.746 -9.446 7.818 1.00 78.81 92 THR A N 1
ATOM 798 C CA . THR A 1 92 ? 0.540 -8.506 6.712 1.00 78.81 92 THR A CA 1
ATOM 799 C C . THR A 1 92 ? 0.080 -7.140 7.212 1.00 78.81 92 THR A C 1
ATOM 801 O O . THR A 1 92 ? 0.590 -6.113 6.764 1.00 78.81 92 THR A O 1
ATOM 804 N N . ARG A 1 93 ? -0.834 -7.120 8.192 1.00 82.44 93 ARG A N 1
ATOM 805 C CA . ARG A 1 93 ? -1.273 -5.906 8.882 1.00 82.44 93 ARG A CA 1
ATOM 806 C C . ARG A 1 93 ? -0.073 -5.169 9.463 1.00 82.44 93 ARG A C 1
ATOM 808 O O . ARG A 1 93 ? 0.075 -3.982 9.200 1.00 82.44 93 ARG A O 1
ATOM 815 N N . PHE A 1 94 ? 0.780 -5.853 10.231 1.00 75.50 94 PHE A N 1
ATOM 816 C CA . PHE A 1 94 ? 1.971 -5.235 10.817 1.00 75.50 94 PHE A CA 1
ATOM 817 C C . PHE A 1 94 ? 2.884 -4.620 9.749 1.00 75.50 94 PHE A C 1
ATOM 819 O O . PHE A 1 94 ? 3.233 -3.445 9.856 1.00 75.50 94 PHE A O 1
ATOM 826 N N . GLY A 1 95 ? 3.193 -5.368 8.686 1.00 77.31 95 GLY A N 1
ATOM 827 C CA . GLY A 1 95 ? 4.013 -4.884 7.574 1.00 77.31 95 GLY A CA 1
ATOM 828 C C . GLY A 1 95 ? 3.442 -3.642 6.885 1.00 77.31 95 GLY A C 1
ATOM 829 O O . GLY A 1 95 ? 4.159 -2.665 6.680 1.00 77.31 95 GLY A O 1
ATOM 830 N N . PHE A 1 96 ? 2.138 -3.632 6.598 1.00 79.56 96 PHE A N 1
ATOM 831 C CA . PHE A 1 96 ? 1.473 -2.481 5.982 1.00 79.56 96 PHE A CA 1
ATOM 832 C C . PHE A 1 96 ? 1.517 -1.230 6.860 1.00 79.56 96 PHE A C 1
ATOM 834 O O . PHE A 1 96 ? 1.776 -0.137 6.368 1.00 79.56 96 PHE A O 1
ATOM 841 N N . ILE A 1 97 ? 1.313 -1.381 8.170 1.00 77.06 97 ILE A N 1
ATOM 842 C CA . ILE A 1 97 ? 1.381 -0.260 9.116 1.00 77.06 97 ILE A CA 1
ATOM 843 C C . ILE A 1 97 ? 2.782 0.338 9.145 1.00 77.06 97 ILE A C 1
ATOM 845 O O . ILE A 1 97 ? 2.931 1.557 9.103 1.00 77.06 97 ILE A O 1
ATOM 849 N N . ILE A 1 98 ? 3.799 -0.522 9.234 1.00 76.88 98 ILE A N 1
ATOM 850 C CA . ILE A 1 98 ? 5.201 -0.110 9.240 1.00 76.88 98 ILE A CA 1
ATOM 851 C C . ILE A 1 98 ? 5.522 0.626 7.943 1.00 76.88 98 ILE A C 1
ATOM 853 O O . ILE A 1 98 ? 6.109 1.698 8.005 1.00 76.88 98 ILE A O 1
ATOM 857 N N . PHE A 1 99 ? 5.063 0.124 6.797 1.00 78.69 99 PHE A N 1
ATOM 858 C CA . PHE A 1 99 ? 5.198 0.820 5.521 1.00 78.69 99 PHE A CA 1
ATOM 859 C C . PHE A 1 99 ? 4.499 2.193 5.531 1.00 78.69 99 PHE A C 1
ATOM 861 O O . PHE A 1 99 ? 5.124 3.208 5.237 1.00 78.69 99 PHE A O 1
ATOM 868 N N . CYS A 1 100 ? 3.231 2.279 5.943 1.00 77.44 100 CYS A N 1
ATOM 869 C CA . CYS A 1 100 ? 2.529 3.564 6.025 1.00 77.44 100 CYS A CA 1
ATOM 870 C C . CYS A 1 100 ? 3.250 4.564 6.942 1.00 77.44 100 CYS A C 1
ATOM 872 O O . CYS A 1 100 ? 3.407 5.725 6.575 1.00 77.44 100 CYS A O 1
ATOM 874 N N . GLY A 1 101 ? 3.725 4.118 8.101 1.00 74.75 101 GLY A N 1
ATOM 875 C CA . GLY A 1 101 ? 4.436 4.964 9.052 1.00 74.75 101 GLY A CA 1
ATOM 876 C C . GLY A 1 101 ? 5.827 5.374 8.591 1.00 74.75 101 GLY A C 1
ATOM 877 O O . GLY A 1 101 ? 6.094 6.549 8.348 1.00 74.75 101 GLY A O 1
ATOM 878 N N . PHE A 1 102 ? 6.714 4.389 8.459 1.00 72.94 102 PHE A N 1
ATOM 879 C CA . PHE A 1 102 ? 8.130 4.610 8.180 1.00 72.94 102 PHE A CA 1
ATOM 880 C C . PHE A 1 102 ? 8.394 5.062 6.753 1.00 72.94 102 PHE A C 1
ATOM 882 O O . PHE A 1 102 ? 9.387 5.745 6.520 1.00 72.94 102 PHE A O 1
ATOM 889 N N . THR A 1 103 ? 7.561 4.659 5.795 1.00 72.75 103 THR A N 1
ATOM 890 C CA . THR A 1 103 ? 7.775 4.992 4.387 1.00 72.75 103 THR A CA 1
ATOM 891 C C . THR A 1 103 ? 6.930 6.177 3.971 1.00 72.75 103 THR A C 1
ATOM 893 O O . THR A 1 103 ? 7.447 7.080 3.330 1.00 72.75 103 THR A O 1
ATOM 896 N N . LEU A 1 104 ? 5.644 6.204 4.331 1.00 70.69 104 LEU A N 1
ATOM 897 C CA . LEU A 1 104 ? 4.731 7.244 3.847 1.00 70.69 104 LEU A CA 1
ATOM 898 C C . LEU A 1 104 ? 4.534 8.410 4.830 1.00 70.69 104 LEU A C 1
ATOM 900 O O . LEU A 1 104 ? 3.872 9.380 4.470 1.00 70.69 104 LEU A O 1
ATOM 904 N N . ALA A 1 105 ? 5.080 8.337 6.052 1.00 69.19 105 ALA A N 1
ATOM 905 C CA . ALA A 1 105 ? 4.815 9.295 7.134 1.00 69.19 105 ALA A CA 1
ATOM 906 C C . ALA A 1 105 ? 3.321 9.433 7.484 1.00 69.19 105 ALA A C 1
ATOM 908 O O . ALA A 1 105 ? 2.853 10.481 7.934 1.00 69.19 105 ALA A O 1
ATOM 909 N N . ILE A 1 106 ? 2.560 8.361 7.270 1.00 72.38 106 ILE A N 1
ATOM 910 C CA . ILE A 1 106 ? 1.124 8.307 7.500 1.00 72.38 106 ILE A CA 1
ATOM 911 C C . ILE A 1 106 ? 0.863 7.736 8.889 1.00 72.38 106 ILE A C 1
ATOM 913 O O . ILE A 1 106 ? 1.180 6.577 9.169 1.00 72.38 106 ILE A O 1
ATOM 917 N N . ASP A 1 107 ? 0.176 8.510 9.733 1.00 74.50 107 ASP A N 1
ATOM 918 C CA . ASP A 1 107 ? -0.403 7.961 10.957 1.00 74.50 107 ASP A CA 1
ATOM 919 C C . ASP A 1 107 ? -1.681 7.163 10.651 1.00 74.50 107 ASP A C 1
ATOM 921 O O . ASP A 1 107 ? -2.812 7.631 10.829 1.00 74.50 107 ASP A O 1
ATOM 925 N N . ILE A 1 108 ? -1.490 5.936 10.163 1.00 76.75 108 ILE A N 1
ATOM 926 C CA . ILE A 1 108 ? -2.576 5.047 9.737 1.00 76.75 108 ILE A CA 1
ATOM 927 C C . ILE A 1 108 ? -3.439 4.587 10.917 1.00 76.75 108 ILE A C 1
ATOM 929 O O . ILE A 1 108 ? -4.610 4.259 10.728 1.00 76.75 108 ILE A O 1
ATOM 933 N N . LYS A 1 109 ? -2.914 4.646 12.153 1.00 81.25 109 LYS A N 1
ATOM 934 C CA . LYS A 1 109 ? -3.684 4.364 13.374 1.00 81.25 109 LYS A CA 1
ATOM 935 C C . LYS A 1 109 ? -4.990 5.152 13.403 1.00 81.25 109 LYS A C 1
ATOM 937 O O . LYS A 1 109 ? -6.037 4.565 13.661 1.00 81.25 109 LYS A O 1
ATOM 942 N N . LYS A 1 110 ? -4.949 6.463 13.137 1.00 80.19 110 LYS A N 1
ATOM 943 C CA . LYS A 1 110 ? -6.154 7.303 13.184 1.00 80.19 110 LYS A CA 1
ATOM 944 C C . LYS A 1 110 ? -7.203 6.836 12.173 1.00 80.19 110 LYS A C 1
ATOM 946 O O . LYS A 1 110 ? -8.371 6.731 12.525 1.00 80.19 110 LYS A O 1
ATOM 951 N N . VAL A 1 111 ? -6.772 6.486 10.963 1.00 80.31 111 VAL A N 1
ATOM 952 C CA . VAL A 1 111 ? -7.665 5.986 9.908 1.00 80.31 111 VAL A CA 1
ATOM 953 C C . VAL A 1 111 ? -8.296 4.658 10.281 1.00 80.31 111 VAL A C 1
ATOM 955 O O . VAL A 1 111 ? -9.498 4.495 10.129 1.00 80.31 111 VAL A O 1
ATOM 958 N N . ILE A 1 112 ? -7.521 3.737 10.844 1.00 83.88 112 ILE A N 1
ATOM 959 C CA . ILE A 1 112 ? -8.037 2.437 11.280 1.00 83.88 112 ILE A CA 1
ATOM 960 C C . ILE A 1 112 ? -9.071 2.573 12.397 1.00 83.88 112 ILE A C 1
ATOM 962 O O . ILE A 1 112 ? -10.065 1.850 12.406 1.00 83.88 112 ILE A O 1
ATOM 966 N N . LEU A 1 113 ? -8.846 3.484 13.346 1.00 85.25 113 LEU A N 1
ATOM 967 C CA . LEU A 1 113 ? -9.791 3.714 14.438 1.00 85.25 113 LEU A CA 1
ATOM 968 C C . LEU A 1 113 ? -11.105 4.338 13.946 1.00 85.25 113 LEU A C 1
ATOM 970 O O . LEU A 1 113 ? -12.157 4.035 14.507 1.00 85.25 113 LEU A O 1
ATOM 974 N N . GLU A 1 114 ? -11.044 5.176 12.909 1.00 86.12 114 GLU A N 1
ATOM 975 C CA . GLU A 1 114 ? -12.201 5.856 12.310 1.00 86.12 114 GLU A CA 1
ATOM 976 C C . GLU A 1 114 ? -12.946 4.990 11.267 1.00 86.12 114 GLU A C 1
ATOM 978 O O . GLU A 1 114 ? -14.105 5.270 10.971 1.00 86.12 114 GLU A O 1
ATOM 983 N N . ASP A 1 115 ? -12.329 3.933 10.726 1.00 84.62 115 ASP A N 1
ATOM 984 C CA . ASP A 1 115 ? -12.928 3.080 9.689 1.00 84.62 115 ASP A CA 1
ATOM 985 C C . ASP A 1 115 ? -13.941 2.072 10.271 1.00 84.62 115 ASP A C 1
ATOM 987 O O . ASP A 1 115 ? -13.600 1.209 11.085 1.00 84.62 115 ASP A O 1
ATOM 991 N N . GLU A 1 116 ? -15.207 2.163 9.854 1.00 89.25 116 GLU A N 1
ATOM 992 C CA . GLU A 1 116 ? -16.304 1.310 10.342 1.00 89.25 116 GLU A CA 1
ATOM 993 C C . GLU A 1 116 ? -16.213 -0.158 9.891 1.00 89.25 116 GLU A C 1
ATOM 995 O O . GLU A 1 116 ? -16.786 -1.029 10.542 1.00 89.25 116 GLU A O 1
ATOM 1000 N N . TYR A 1 117 ? -15.467 -0.450 8.820 1.00 88.56 117 TYR A N 1
ATOM 1001 C CA . TYR A 1 117 ? -15.339 -1.797 8.252 1.00 88.56 117 TYR A CA 1
ATOM 1002 C C . TYR A 1 117 ? -14.181 -2.590 8.862 1.00 88.56 117 TYR A C 1
ATOM 1004 O O . TYR A 1 117 ? -14.063 -3.790 8.618 1.00 88.56 117 TYR A O 1
ATOM 1012 N N . ILE A 1 118 ? -13.320 -1.940 9.648 1.00 87.44 118 ILE A N 1
ATOM 1013 C CA . ILE A 1 118 ? -12.251 -2.614 10.382 1.00 87.44 118 ILE A CA 1
ATOM 1014 C C . ILE A 1 118 ? -12.794 -3.150 11.707 1.00 87.44 118 ILE A C 1
ATOM 1016 O O . ILE A 1 118 ? -13.416 -2.421 12.483 1.00 87.44 118 ILE A O 1
ATOM 1020 N N . SER A 1 119 ? -12.514 -4.425 11.982 1.00 88.38 119 SER A N 1
ATOM 1021 C CA . SER A 1 119 ? -12.983 -5.117 13.182 1.00 88.38 119 SER A CA 1
ATOM 1022 C C . SER A 1 119 ? -12.446 -4.502 14.483 1.00 88.38 119 SER A C 1
ATOM 1024 O O . SER A 1 119 ? -11.322 -3.993 14.560 1.00 88.38 119 SER A O 1
ATOM 1026 N N . ASP A 1 120 ? -13.240 -4.594 15.553 1.00 89.19 120 ASP A N 1
ATOM 1027 C CA . ASP A 1 120 ? -12.870 -4.056 16.869 1.00 89.19 120 ASP A CA 1
ATOM 1028 C C . ASP A 1 120 ? -11.612 -4.714 17.447 1.00 89.19 120 ASP A C 1
ATOM 1030 O O . ASP A 1 120 ? -10.832 -4.059 18.137 1.00 89.19 120 ASP A O 1
ATOM 1034 N N . SER A 1 121 ? -11.366 -5.988 17.131 1.00 87.69 121 SER A N 1
ATOM 1035 C CA . SER A 1 121 ? -10.155 -6.701 17.556 1.00 87.69 121 SER A CA 1
ATOM 1036 C C . SER A 1 121 ? -8.893 -6.093 16.937 1.00 87.69 121 SER A C 1
ATOM 1038 O O . SER A 1 121 ? -7.884 -5.912 17.625 1.00 87.69 121 SER A O 1
ATOM 1040 N N . VAL A 1 122 ? -8.959 -5.711 15.658 1.00 85.31 122 VAL A N 1
ATOM 1041 C CA . VAL A 1 122 ? -7.888 -4.986 14.975 1.00 85.31 122 VAL A CA 1
ATOM 1042 C C . VAL A 1 122 ? -7.702 -3.620 15.630 1.00 85.31 122 VAL A C 1
ATOM 1044 O O . VAL A 1 122 ? -6.591 -3.303 16.055 1.00 85.31 122 VAL A O 1
ATOM 1047 N N . LYS A 1 123 ? -8.776 -2.841 15.811 1.00 88.62 123 LYS A N 1
ATOM 1048 C CA . LYS A 1 123 ? -8.720 -1.524 16.479 1.00 88.62 123 LYS A CA 1
ATOM 1049 C C . LYS A 1 123 ? -8.120 -1.603 17.888 1.00 88.62 123 LYS A C 1
ATOM 1051 O O . LYS A 1 123 ? -7.301 -0.762 18.264 1.00 88.62 123 LYS A O 1
ATOM 1056 N N . GLN A 1 124 ? -8.475 -2.631 18.657 1.00 88.12 124 GLN A N 1
ATOM 1057 C CA . GLN A 1 124 ? -7.938 -2.860 19.996 1.00 88.12 124 GLN A CA 1
ATOM 1058 C C . GLN A 1 124 ? -6.433 -3.138 19.960 1.00 88.12 124 GLN A C 1
ATOM 1060 O O . GLN A 1 124 ? -5.693 -2.507 20.717 1.00 88.12 124 GLN A O 1
ATOM 1065 N N . TYR A 1 125 ? -5.971 -4.005 19.050 1.00 84.62 125 TYR A N 1
ATOM 1066 C CA . TYR A 1 125 ? -4.542 -4.258 18.839 1.00 84.62 125 TYR A CA 1
ATOM 1067 C C . TYR A 1 125 ? -3.770 -2.954 18.586 1.00 84.62 125 TYR A C 1
ATOM 1069 O O . TYR A 1 125 ? -2.723 -2.719 19.191 1.00 84.62 125 TYR A O 1
ATOM 1077 N N . PHE A 1 126 ? -4.313 -2.054 17.763 1.00 78.38 126 PHE A N 1
ATOM 1078 C CA . PHE A 1 126 ? -3.690 -0.755 17.496 1.00 78.38 126 PHE A CA 1
ATOM 1079 C C . PHE A 1 126 ? -3.583 0.141 18.722 1.00 78.38 126 PHE A C 1
ATOM 1081 O O . PHE A 1 126 ? -2.542 0.763 18.950 1.00 78.38 126 PHE A O 1
ATOM 1088 N N . ASN A 1 127 ? -4.645 0.205 19.521 1.00 83.56 127 ASN A N 1
ATOM 1089 C CA . ASN A 1 127 ? -4.635 0.994 20.745 1.00 83.56 127 ASN A CA 1
ATOM 1090 C C . ASN A 1 127 ? -3.585 0.495 21.744 1.00 83.56 127 ASN A C 1
ATOM 1092 O O . ASN A 1 127 ? -2.993 1.317 22.443 1.00 83.56 127 ASN A O 1
ATOM 1096 N N . THR A 1 128 ? -3.304 -0.811 21.767 1.00 83.69 128 THR A N 1
ATOM 1097 C CA . THR A 1 128 ? -2.314 -1.402 22.677 1.00 83.69 128 THR A CA 1
ATOM 1098 C C . THR A 1 128 ? -0.883 -1.384 22.141 1.00 83.69 128 THR A C 1
ATOM 1100 O O . THR A 1 128 ? 0.043 -1.126 22.904 1.00 83.69 128 THR A O 1
ATOM 1103 N N . SER A 1 129 ? -0.676 -1.648 20.849 1.00 79.12 129 SER A N 1
ATOM 1104 C CA . SER A 1 129 ? 0.665 -1.837 20.269 1.00 79.12 129 SER A CA 1
ATOM 1105 C C . SER A 1 129 ? 1.287 -0.548 19.734 1.00 79.12 129 SER A C 1
ATOM 1107 O O . SER A 1 129 ? 2.508 -0.429 19.698 1.00 79.12 129 SER A O 1
ATOM 1109 N N . PHE A 1 130 ? 0.467 0.441 19.375 1.00 78.88 130 PHE A N 1
ATOM 1110 C CA . PHE A 1 130 ? 0.906 1.712 18.794 1.00 78.88 130 PHE A CA 1
ATOM 1111 C C . PHE A 1 130 ? 0.369 2.886 19.615 1.00 78.88 130 PHE A C 1
ATOM 1113 O O . PHE A 1 130 ? -0.331 3.769 19.116 1.00 78.88 130 PHE A O 1
ATOM 1120 N N . VAL A 1 131 ? 0.659 2.896 20.921 1.00 76.69 131 VAL A N 1
ATOM 1121 C CA . VAL A 1 131 ? 0.104 3.872 21.883 1.00 76.69 131 VAL A CA 1
ATOM 1122 C C . VAL A 1 131 ? 0.338 5.319 21.429 1.00 76.69 131 VAL A C 1
ATOM 1124 O O . VAL A 1 131 ? -0.583 6.131 21.486 1.00 76.69 131 VAL A O 1
ATOM 1127 N N . ARG A 1 132 ? 1.531 5.613 20.897 1.00 77.06 132 ARG A N 1
ATOM 1128 C CA . ARG A 1 132 ? 1.953 6.954 20.453 1.00 77.06 132 ARG A CA 1
ATOM 1129 C C . ARG A 1 132 ? 1.587 7.300 19.002 1.00 77.06 132 ARG A C 1
ATOM 1131 O O . ARG A 1 132 ? 1.915 8.395 18.566 1.00 77.06 132 ARG A O 1
ATOM 1138 N N . GLY A 1 133 ? 0.911 6.403 18.284 1.00 71.75 133 GLY A N 1
ATOM 1139 C CA . GLY A 1 133 ? 0.675 6.526 16.843 1.00 71.75 133 GLY A CA 1
ATOM 1140 C C . GLY A 1 133 ? 1.585 5.612 16.026 1.00 71.75 133 GLY A C 1
ATOM 1141 O O . GLY A 1 133 ? 2.352 4.816 16.576 1.00 71.75 133 GLY A O 1
ATOM 1142 N N . THR A 1 134 ? 1.452 5.706 14.709 1.00 74.00 134 THR A N 1
ATOM 1143 C CA . THR A 1 134 ? 2.299 4.979 13.758 1.00 74.00 134 THR A CA 1
ATOM 1144 C C . THR A 1 134 ? 3.718 5.570 13.789 1.00 74.00 134 THR A C 1
ATOM 1146 O O . THR A 1 134 ? 3.839 6.796 13.816 1.00 74.00 134 THR A O 1
ATOM 1149 N N . PRO A 1 135 ? 4.796 4.760 13.824 1.00 68.38 135 PRO A N 1
ATOM 1150 C CA . PRO A 1 135 ? 6.162 5.287 13.807 1.00 68.38 135 PRO A CA 1
ATOM 1151 C C . PRO A 1 135 ? 6.404 6.130 12.549 1.00 68.38 135 PRO A C 1
ATOM 1153 O O . PRO A 1 135 ? 5.986 5.720 11.473 1.00 68.38 135 PRO A O 1
ATOM 1156 N N . GLY A 1 136 ? 7.042 7.295 12.680 1.00 64.62 136 GLY A N 1
ATOM 1157 C CA . GLY A 1 136 ? 7.368 8.157 11.538 1.00 64.62 136 GLY A CA 1
ATOM 1158 C C . GLY A 1 136 ? 8.635 7.714 10.793 1.00 64.62 136 GLY A C 1
ATOM 1159 O O . GLY A 1 136 ? 9.355 6.834 11.271 1.00 64.62 136 GLY A O 1
ATOM 1160 N N . PRO A 1 137 ? 8.935 8.318 9.630 1.00 62.06 137 PRO A N 1
ATOM 1161 C CA . PRO A 1 137 ? 10.192 8.086 8.932 1.00 62.06 137 PRO A CA 1
ATOM 1162 C C . PRO A 1 137 ? 11.362 8.637 9.762 1.00 62.06 137 PRO A C 1
ATOM 1164 O O . PRO A 1 137 ? 11.515 9.843 9.893 1.00 62.06 137 PRO A O 1
ATOM 1167 N N . ASP A 1 138 ? 12.216 7.755 10.280 1.00 57.03 138 ASP A N 1
ATOM 1168 C CA . ASP A 1 138 ? 13.506 8.121 10.904 1.00 57.03 138 ASP A CA 1
ATOM 1169 C C . ASP A 1 138 ? 14.689 7.926 9.928 1.00 57.03 138 ASP A C 1
ATOM 1171 O O . ASP A 1 138 ? 15.851 7.851 10.330 1.00 57.03 138 ASP A O 1
ATOM 1175 N N . SER A 1 139 ? 14.417 7.785 8.624 1.00 62.34 139 SER A N 1
ATOM 1176 C CA . SER A 1 139 ? 15.425 7.388 7.638 1.00 62.34 139 SER A CA 1
ATOM 1177 C C . SER A 1 139 ? 15.664 8.459 6.566 1.00 62.34 139 SER A C 1
ATOM 1179 O O . SER A 1 139 ? 14.783 8.679 5.731 1.00 62.34 139 SER A O 1
ATOM 1181 N N . PRO A 1 140 ? 16.883 9.033 6.483 1.00 66.69 140 PRO A N 1
ATOM 1182 C CA . PRO A 1 140 ? 17.293 9.924 5.389 1.00 66.69 140 PRO A CA 1
ATOM 1183 C C . PRO A 1 140 ? 17.122 9.310 3.990 1.00 66.69 140 PRO A C 1
ATOM 1185 O O . PRO A 1 140 ? 16.923 10.023 3.010 1.00 66.69 140 PRO A O 1
ATOM 1188 N N . PHE A 1 141 ? 17.159 7.977 3.890 1.00 67.25 141 PHE A N 1
ATOM 1189 C CA . PHE A 1 141 ? 16.922 7.256 2.639 1.00 67.25 141 PHE A CA 1
ATOM 1190 C C . PHE A 1 141 ? 15.484 7.428 2.133 1.00 67.25 141 PHE A C 1
ATOM 1192 O O . PHE A 1 141 ? 15.270 7.589 0.933 1.00 67.25 141 PHE A O 1
ATOM 1199 N N . VAL A 1 142 ? 14.497 7.412 3.037 1.00 68.31 142 VAL A N 1
ATOM 1200 C CA . VAL A 1 142 ? 13.088 7.597 2.666 1.00 68.31 142 VAL A CA 1
ATOM 1201 C C . VAL A 1 142 ? 12.896 9.005 2.110 1.00 68.31 142 VAL A C 1
ATOM 1203 O O . VAL A 1 142 ? 12.384 9.157 1.006 1.00 68.31 142 VAL A O 1
ATOM 1206 N N . GLU A 1 143 ? 13.405 10.027 2.797 1.00 71.94 143 GLU A N 1
ATOM 1207 C CA . GLU A 1 143 ? 13.342 11.414 2.317 1.00 71.94 143 GLU A CA 1
ATOM 1208 C C . GLU A 1 143 ? 14.012 11.596 0.945 1.00 71.94 143 GLU A C 1
ATOM 1210 O O . GLU A 1 143 ? 13.442 12.224 0.048 1.00 71.94 143 GLU A O 1
ATOM 1215 N N . GLU A 1 144 ? 15.196 11.008 0.740 1.00 73.94 144 GLU A N 1
ATOM 1216 C CA . GLU A 1 144 ? 15.906 11.076 -0.539 1.00 73.94 144 GLU A CA 1
ATOM 1217 C C . GLU A 1 144 ? 15.104 10.435 -1.682 1.00 73.94 144 GLU A C 1
ATOM 1219 O O . GLU A 1 144 ? 15.007 11.017 -2.766 1.00 73.94 144 GLU A O 1
ATOM 1224 N N . MET A 1 145 ? 14.509 9.263 -1.447 1.00 71.19 145 MET A N 1
ATOM 1225 C CA . MET A 1 145 ? 13.723 8.547 -2.455 1.00 71.19 145 MET A CA 1
ATOM 1226 C C . MET A 1 145 ? 12.451 9.303 -2.845 1.00 71.19 145 MET A C 1
ATOM 1228 O O . MET A 1 145 ? 12.140 9.390 -4.034 1.00 71.19 145 MET A O 1
ATOM 1232 N N . PHE A 1 146 ? 11.742 9.889 -1.876 1.00 74.44 146 PHE A N 1
ATOM 1233 C CA . PHE A 1 146 ? 10.570 10.726 -2.150 1.00 74.44 146 PHE A CA 1
ATOM 1234 C C . PHE A 1 146 ? 10.953 11.951 -2.983 1.00 74.44 146 PHE A C 1
ATOM 1236 O O . PHE A 1 146 ? 10.333 12.210 -4.015 1.00 74.44 146 PHE A O 1
ATOM 1243 N N . ARG A 1 147 ? 12.044 12.633 -2.612 1.00 74.50 147 ARG A N 1
ATOM 1244 C CA . ARG A 1 147 ? 12.563 13.787 -3.355 1.00 74.50 147 ARG A CA 1
ATOM 1245 C C . ARG A 1 147 ? 12.947 13.436 -4.796 1.00 74.50 147 ARG A C 1
ATOM 1247 O O . ARG A 1 147 ? 12.607 14.196 -5.699 1.00 74.50 147 ARG A O 1
ATOM 1254 N N . LYS A 1 148 ? 13.624 12.301 -5.028 1.00 73.31 148 LYS A N 1
ATOM 1255 C CA . LYS A 1 148 ? 14.002 11.833 -6.381 1.00 73.31 148 LYS A CA 1
ATOM 1256 C C . LYS A 1 148 ? 12.794 11.635 -7.296 1.00 73.31 148 LYS A C 1
ATOM 1258 O O . LYS A 1 148 ? 12.887 11.916 -8.483 1.00 73.31 148 LYS A O 1
ATOM 1263 N N . HIS A 1 149 ? 11.663 11.218 -6.734 1.00 70.62 149 HIS A N 1
ATOM 1264 C CA . HIS A 1 149 ? 10.420 10.998 -7.475 1.00 70.62 149 HIS A CA 1
ATOM 1265 C C . HIS A 1 149 ? 9.462 12.203 -7.426 1.00 70.62 149 HIS A C 1
ATOM 1267 O O . HIS A 1 149 ? 8.293 12.064 -7.779 1.00 70.62 149 HIS A O 1
ATOM 1273 N N . GLY A 1 150 ? 9.931 13.379 -6.984 1.00 70.12 150 GLY A N 1
ATOM 1274 C CA . GLY A 1 150 ? 9.131 14.609 -6.949 1.00 70.12 150 GLY A CA 1
ATOM 1275 C C . GLY A 1 150 ? 7.984 14.588 -5.933 1.00 70.12 150 GLY A C 1
ATOM 1276 O O . GLY A 1 150 ? 6.975 15.260 -6.131 1.00 70.12 150 GLY A O 1
ATOM 1277 N N . MET A 1 151 ? 8.109 13.805 -4.861 1.00 71.69 151 MET A N 1
ATOM 1278 C CA . MET A 1 151 ? 7.077 13.644 -3.839 1.00 71.69 151 MET A CA 1
ATOM 1279 C C . MET A 1 151 ? 7.527 14.181 -2.479 1.00 71.69 151 MET A C 1
ATOM 1281 O O . MET A 1 151 ? 8.699 14.104 -2.121 1.00 71.69 151 MET A O 1
ATOM 1285 N N . GLU A 1 152 ? 6.577 14.688 -1.691 1.00 70.50 152 GLU A N 1
ATOM 1286 C CA . GLU A 1 152 ? 6.801 15.118 -0.307 1.00 70.50 152 GLU A CA 1
ATOM 1287 C C . GLU A 1 152 ? 5.850 14.350 0.628 1.00 70.50 152 GLU A C 1
ATOM 1289 O O . GLU A 1 152 ? 4.628 14.478 0.521 1.00 70.50 152 GLU A O 1
ATOM 1294 N N . ALA A 1 153 ? 6.400 13.537 1.538 1.00 65.38 153 ALA A N 1
ATOM 1295 C CA . ALA A 1 153 ? 5.640 12.608 2.390 1.00 65.38 153 ALA A CA 1
ATOM 1296 C C . ALA A 1 153 ? 4.535 13.288 3.229 1.00 65.38 153 ALA A C 1
ATOM 1298 O O . ALA A 1 153 ? 3.407 12.805 3.321 1.00 65.38 153 ALA A O 1
ATOM 1299 N N . THR A 1 154 ? 4.826 14.461 3.785 1.00 64.56 154 THR A N 1
ATOM 1300 C CA . THR A 1 154 ? 3.895 15.291 4.574 1.00 64.56 154 THR A CA 1
ATOM 1301 C C . THR A 1 154 ? 2.718 15.817 3.742 1.00 64.56 154 THR A C 1
ATOM 1303 O O . THR A 1 154 ? 1.566 15.770 4.187 1.00 64.56 154 THR A O 1
ATOM 1306 N N . THR A 1 155 ? 2.975 16.286 2.519 1.00 64.50 155 THR A N 1
ATOM 1307 C CA . THR A 1 155 ? 1.942 16.791 1.599 1.00 64.50 155 THR A CA 1
ATOM 1308 C C . THR A 1 155 ? 1.084 15.664 1.030 1.00 64.50 155 THR A C 1
ATOM 1310 O O . THR A 1 155 ? -0.125 15.839 0.855 1.00 64.50 155 THR A O 1
ATOM 1313 N N . LEU A 1 156 ? 1.672 14.487 0.809 1.00 66.50 156 LEU A N 1
ATOM 1314 C CA . LEU A 1 156 ? 0.970 13.302 0.322 1.00 66.50 156 LEU A CA 1
ATOM 1315 C C . LEU A 1 156 ? -0.184 12.895 1.229 1.00 66.50 156 LEU A C 1
ATOM 1317 O O . LEU A 1 156 ? -1.311 12.746 0.757 1.00 66.50 156 LEU A O 1
ATOM 1321 N N . TRP A 1 157 ? 0.066 12.782 2.534 1.00 63.81 157 TRP A N 1
ATOM 1322 C CA . TRP A 1 157 ? -0.985 12.391 3.470 1.00 63.81 157 TRP A CA 1
ATOM 1323 C C . TRP A 1 157 ? -2.112 13.413 3.540 1.00 63.8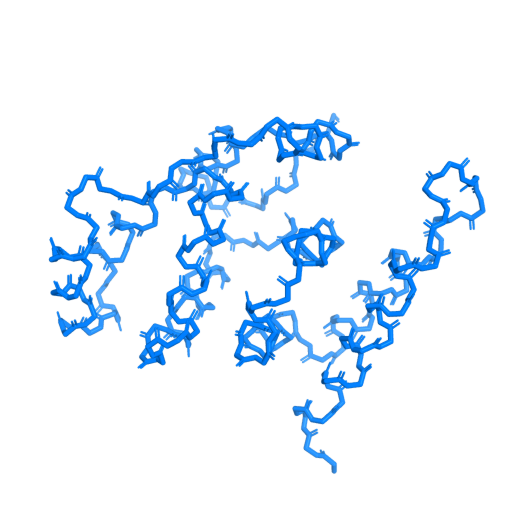1 157 TRP A C 1
ATOM 1325 O O . TRP A 1 157 ? -3.293 13.057 3.523 1.00 63.81 157 TRP A O 1
ATOM 1335 N N . LYS A 1 158 ? -1.744 14.696 3.582 1.00 65.56 158 LYS A N 1
ATOM 1336 C CA . LYS A 1 158 ? -2.713 15.784 3.616 1.00 65.56 158 LYS A CA 1
ATOM 1337 C C . LYS A 1 158 ? -3.647 15.719 2.406 1.00 65.56 158 LYS A C 1
ATOM 1339 O O . LYS A 1 158 ? -4.859 15.776 2.576 1.00 65.56 158 LYS A O 1
ATOM 1344 N N . ARG A 1 159 ? -3.116 15.522 1.195 1.00 65.50 159 ARG A N 1
ATOM 1345 C CA . ARG A 1 159 ? -3.938 15.423 -0.025 1.00 65.50 159 ARG A CA 1
ATOM 1346 C C . ARG A 1 159 ? -4.750 14.137 -0.090 1.00 65.50 159 ARG A C 1
ATOM 1348 O O . ARG A 1 159 ? -5.923 14.192 -0.453 1.00 65.50 159 ARG A O 1
ATOM 1355 N N . LEU A 1 160 ? -4.162 13.012 0.309 1.00 67.81 160 LEU A N 1
ATOM 1356 C CA . LEU A 1 160 ? -4.852 11.728 0.346 1.00 67.81 160 LEU A CA 1
ATOM 1357 C C . LEU A 1 160 ? -6.095 11.814 1.246 1.00 67.81 160 LEU A C 1
ATOM 1359 O O . LEU A 1 160 ? -7.200 11.478 0.827 1.00 67.81 160 LEU A O 1
ATOM 1363 N N . LYS A 1 161 ? -5.920 12.352 2.458 1.00 65.19 161 LYS A N 1
ATOM 1364 C CA . LYS A 1 161 ? -6.984 12.466 3.454 1.00 65.19 161 LYS A CA 1
ATOM 1365 C C . LYS A 1 161 ? -7.996 13.572 3.141 1.00 65.19 161 LYS A C 1
ATOM 1367 O O . LYS A 1 161 ? -9.192 13.359 3.309 1.00 65.19 161 LYS A O 1
ATOM 1372 N N . GLU A 1 162 ? -7.537 14.761 2.751 1.00 72.25 162 GLU A N 1
ATOM 1373 C CA . GLU A 1 162 ? -8.409 15.939 2.611 1.00 72.25 162 GLU A CA 1
ATOM 1374 C C . GLU A 1 162 ? -9.059 16.046 1.229 1.00 72.25 162 GLU A C 1
ATOM 1376 O O . GLU A 1 162 ? -10.138 16.619 1.108 1.00 72.25 162 GLU A O 1
ATOM 1381 N N . GLN A 1 163 ? -8.413 15.523 0.184 1.00 67.06 163 GLN A N 1
ATOM 1382 C CA . GLN A 1 163 ? -8.837 15.723 -1.207 1.00 67.06 163 GLN A CA 1
ATOM 1383 C C . GLN A 1 163 ? -9.239 14.413 -1.893 1.00 67.06 163 GLN A C 1
ATOM 1385 O O . GLN A 1 163 ? -9.760 14.455 -3.005 1.00 67.06 163 GLN A O 1
ATOM 1390 N N . GLY A 1 164 ? -8.973 13.251 -1.276 1.00 66.12 164 GLY A N 1
ATOM 1391 C CA . GLY A 1 164 ? -9.173 11.943 -1.912 1.00 66.12 164 GLY A CA 1
ATOM 1392 C C . GLY A 1 164 ? -8.360 11.768 -3.202 1.00 66.12 164 GLY A C 1
ATOM 1393 O O . GLY A 1 164 ? -8.672 10.903 -4.025 1.00 66.12 164 GLY A O 1
ATOM 1394 N N . ALA A 1 165 ? -7.355 12.624 -3.402 1.00 64.69 165 ALA A N 1
ATOM 1395 C CA . ALA A 1 165 ? -6.566 12.697 -4.617 1.00 64.69 165 ALA A CA 1
ATOM 1396 C C . ALA A 1 165 ? -5.518 11.573 -4.652 1.00 64.69 165 ALA A C 1
ATOM 1398 O O . ALA A 1 165 ? -5.096 11.111 -3.585 1.00 64.69 165 ALA A O 1
ATOM 1399 N N . PRO A 1 166 ? -5.077 11.153 -5.851 1.00 68.06 166 PRO A N 1
ATOM 1400 C CA . PRO A 1 166 ? -3.907 10.300 -6.005 1.00 68.06 166 PRO A CA 1
ATOM 1401 C C . PRO A 1 166 ? -2.674 10.900 -5.325 1.00 68.06 166 PRO A C 1
ATOM 1403 O O . PRO A 1 166 ? -2.569 12.117 -5.146 1.00 68.06 166 PRO A O 1
ATOM 1406 N N . MET A 1 167 ? -1.720 10.044 -4.972 1.00 66.69 167 MET A N 1
ATOM 1407 C CA . MET A 1 167 ? -0.449 10.464 -4.380 1.00 66.69 167 MET A CA 1
ATOM 1408 C C . MET A 1 167 ? 0.453 11.204 -5.385 1.00 66.69 167 MET A C 1
ATOM 1410 O O . MET A 1 167 ? 1.259 12.043 -4.997 1.00 66.69 167 MET A O 1
ATOM 1414 N N . LYS A 1 168 ? 0.317 10.974 -6.691 1.00 63.19 168 LYS A N 1
ATOM 1415 C CA . LYS A 1 168 ? 1.117 11.671 -7.699 1.00 63.19 168 LYS A CA 1
ATOM 1416 C C . LYS A 1 168 ? 0.827 13.174 -7.677 1.00 63.19 168 LYS A C 1
ATOM 1418 O O . LYS A 1 168 ? -0.295 13.621 -7.917 1.00 63.19 168 LYS A O 1
ATOM 1423 N N . VAL A 1 169 ? 1.864 13.964 -7.415 1.00 52.38 169 VAL A N 1
ATOM 1424 C CA . VAL A 1 169 ? 1.806 15.424 -7.505 1.00 52.38 169 VAL A CA 1
ATOM 1425 C C . VAL A 1 169 ? 2.077 15.805 -8.959 1.00 52.38 169 VAL A C 1
ATOM 1427 O O . VAL A 1 169 ? 3.116 15.445 -9.507 1.00 52.38 169 VAL A O 1
ATOM 1430 N N . ALA A 1 170 ? 1.134 16.491 -9.609 1.00 52.50 170 ALA A N 1
ATOM 1431 C CA . ALA A 1 170 ? 1.432 17.168 -10.868 1.00 52.50 170 ALA A CA 1
ATOM 1432 C C . ALA A 1 170 ? 2.466 18.261 -10.571 1.00 52.50 170 ALA A C 1
ATOM 1434 O O . ALA A 1 170 ? 2.206 19.114 -9.718 1.00 52.50 170 ALA A O 1
ATOM 1435 N N . VAL A 1 171 ? 3.633 18.163 -11.210 1.00 46.59 171 VAL A N 1
ATOM 1436 C CA . VAL A 1 171 ? 4.689 19.185 -11.154 1.00 46.59 171 VAL A CA 1
ATOM 1437 C C . VAL A 1 171 ? 4.225 20.429 -11.899 1.00 46.59 171 VAL A C 1
ATOM 1439 O O . VAL A 1 171 ? 3.653 20.260 -13.001 1.00 46.59 171 VAL A O 1
#

Mean predicted aligned error: 7.81 Å

Nearest PDB structures (foldseek):
  6pwc-assembly1_R  TM=1.896E-01  e=5.810E+00  Homo sapiens

Foldseek 3Di:
DDLLVLLVVLLVVVVVCLVVDDPPDPPPPPPLVVSQVSCVVSDVLVSLLSCLVPPLVPDLSSVVVNCLSHQQQDFLVSVVVSQLSCLVPPSSNVSVLLCCAQQLVDQCLVVLCVDPSRDVVSNVCCCPVVVPTRHHHPDPVSVVSCVVSVADSVVQNVCRVVPSGGNDDDD

Secondary structure (DSSP, 8-state):
--HHHHHHHHHHHHHHHHHH--TT-TT-HHHHHHHHHHHHHH-HHHHHHHHHHHHTTS-HHHHHHHHHHHGGG--HHHHHHHHHHHTTSHHHHHHHHHIIIIIT---HHHHHHH-TTS-HHHHHHHHHH-TT-SPP---HHHHHHHHHTT--HHHHHHHHHHH---SPPP-

Organism: NCBI:txid2699891

Solvent-accessible surface area (backbone atoms only — not comparable to full-atom values): 9675 Å² total; per-residue (Å²): 132,61,73,65,60,58,44,52,51,53,52,52,54,47,55,53,49,66,75,71,56,64,91,86,52,88,88,52,75,61,57,54,56,52,48,38,53,55,39,54,75,69,30,58,63,56,45,50,48,51,44,39,66,76,47,50,87,49,61,69,67,59,60,49,52,54,35,69,60,55,50,30,71,43,34,37,68,55,55,51,51,42,50,59,75,34,48,83,42,70,67,34,30,49,36,51,49,48,43,35,2,40,64,40,55,31,57,54,56,61,54,49,67,71,37,86,88,51,54,67,69,54,43,49,50,44,60,70,76,36,73,93,44,42,58,59,54,89,47,73,65,48,58,52,55,32,51,76,72,67,43,54,50,72,58,36,47,52,37,29,73,76,64,50,35,42,53,59,64,86,128

pLDDT: mean 75.79, std 10.0, range [44.22, 90.44]

Radius of gyration: 15.95 Å; Cα contacts (8 Å, |Δi|>4): 163; chains: 1; bounding box: 38×40×44 Å